Protein AF-A0A930YAK1-F1 (afdb_monomer)

Solvent-accessible surface area (backbone atoms only — not comparable to full-atom values): 7977 Å² total; per-residue (Å²): 110,59,68,50,100,87,67,54,60,54,75,74,76,83,88,80,89,81,85,81,90,84,58,51,72,11,20,50,78,73,80,87,54,67,37,78,90,18,50,74,42,23,38,65,48,80,47,46,80,76,38,32,78,93,56,74,56,37,84,52,81,73,53,50,71,84,21,46,61,33,40,35,38,54,30,28,34,61,53,61,72,42,73,51,74,46,73,50,74,50,100,90,43,93,69,56,49,76,48,76,44,72,37,44,66,66,28,58,74,67,43,33,46,78,45,77,45,56,45,67,72,67,48,77,72,69,71,84,128

Structure (mmCIF, N/CA/C/O backbone):
data_AF-A0A930YAK1-F1
#
_entry.id   AF-A0A930YAK1-F1
#
loop_
_atom_site.group_PDB
_atom_site.id
_atom_site.type_symbol
_atom_site.label_atom_id
_atom_site.label_alt_id
_atom_site.label_comp_id
_atom_site.label_asym_id
_atom_site.label_entity_id
_atom_site.label_seq_id
_atom_site.pdbx_PDB_ins_code
_atom_site.Cartn_x
_atom_site.Cartn_y
_atom_site.Cartn_z
_atom_site.occupancy
_atom_site.B_iso_or_equiv
_atom_site.auth_seq_id
_atom_site.auth_comp_id
_atom_site.auth_asym_id
_atom_site.auth_atom_id
_atom_site.pdbx_PDB_model_num
ATOM 1 N N . MET A 1 1 ? -35.211 10.515 24.035 1.00 68.88 1 MET A N 1
ATOM 2 C CA . MET A 1 1 ? -36.664 10.741 24.164 1.00 68.88 1 MET A CA 1
ATOM 3 C C . MET A 1 1 ? -36.870 12.146 24.692 1.00 68.88 1 MET A C 1
ATOM 5 O O . MET A 1 1 ? -36.278 12.486 25.709 1.00 68.88 1 MET A O 1
ATOM 9 N N . VAL A 1 2 ? -37.637 12.967 23.984 1.00 73.00 2 VAL A N 1
ATOM 10 C CA . VAL A 1 2 ? -38.095 14.268 24.490 1.00 73.00 2 VAL A CA 1
ATOM 11 C C . VAL A 1 2 ? -39.613 14.191 24.540 1.00 73.00 2 VAL A C 1
ATOM 13 O O . VAL A 1 2 ? -40.220 13.745 23.566 1.00 73.00 2 VAL A O 1
ATOM 16 N N . THR A 1 3 ? -40.200 14.566 25.674 1.00 83.12 3 THR A N 1
ATOM 17 C CA . THR A 1 3 ? -41.651 14.555 25.886 1.00 83.12 3 THR A CA 1
ATOM 18 C C . THR A 1 3 ? -42.156 15.989 25.904 1.00 83.12 3 THR A C 1
ATOM 20 O O . THR A 1 3 ? -41.607 16.825 26.625 1.00 83.12 3 THR A O 1
ATOM 23 N N . ASP A 1 4 ? -43.170 16.287 25.094 1.00 84.94 4 ASP A N 1
ATOM 24 C CA . ASP A 1 4 ? -43.811 17.600 25.086 1.00 84.94 4 ASP A CA 1
ATOM 25 C C . ASP A 1 4 ? -44.815 17.750 26.256 1.00 84.94 4 ASP A C 1
ATOM 27 O O . ASP A 1 4 ? -45.178 16.763 26.904 1.00 84.94 4 ASP A O 1
ATOM 31 N N . PRO A 1 5 ? -45.299 18.971 26.559 1.00 90.25 5 PRO A N 1
ATOM 32 C CA . PRO A 1 5 ? -46.300 19.183 27.611 1.00 90.25 5 PRO A CA 1
ATOM 33 C C . PRO A 1 5 ? -47.647 18.476 27.379 1.00 90.25 5 PRO A C 1
ATOM 35 O O . PRO A 1 5 ? -48.425 18.347 28.321 1.00 90.25 5 PRO A O 1
ATOM 38 N N . ALA A 1 6 ? -47.935 18.036 26.149 1.00 88.88 6 ALA A N 1
ATOM 39 C CA . ALA A 1 6 ? -49.119 17.249 25.812 1.00 88.88 6 ALA A CA 1
ATOM 40 C C . ALA A 1 6 ? -48.899 15.734 26.020 1.00 88.88 6 ALA A C 1
ATOM 42 O O . ALA A 1 6 ? -49.829 14.950 25.838 1.00 88.88 6 ALA A O 1
ATOM 43 N N . GLY A 1 7 ? -47.697 15.319 26.433 1.00 89.12 7 GLY A N 1
ATOM 44 C CA . GLY A 1 7 ? -47.336 13.929 26.696 1.00 89.12 7 GLY A CA 1
ATOM 45 C C . GLY A 1 7 ? -46.850 13.157 25.467 1.00 89.12 7 GLY A C 1
ATOM 46 O O . GLY A 1 7 ? -46.552 11.966 25.584 1.00 89.12 7 GLY A O 1
ATOM 47 N N . ASN A 1 8 ? -46.718 13.795 24.301 1.00 86.38 8 ASN A N 1
ATOM 48 C CA . ASN A 1 8 ? -46.189 13.123 23.117 1.00 86.38 8 ASN A CA 1
ATOM 49 C C . ASN A 1 8 ? -44.682 12.955 23.263 1.00 86.38 8 ASN A C 1
ATOM 51 O O . ASN A 1 8 ? -43.973 13.897 23.614 1.00 86.38 8 ASN A O 1
ATOM 55 N N . SER A 1 9 ? -44.183 11.758 22.969 1.00 88.38 9 SER A N 1
ATOM 56 C CA . SER A 1 9 ? -42.754 11.465 23.030 1.00 88.38 9 SER A CA 1
ATOM 57 C C . SER A 1 9 ? -42.247 10.975 21.688 1.00 88.38 9 SER A C 1
ATOM 59 O O . SER A 1 9 ? -42.883 10.140 21.045 1.00 88.38 9 SER A O 1
ATOM 61 N N . SER A 1 10 ? -41.085 11.474 21.278 1.00 84.25 10 SER A N 1
ATOM 62 C CA . SER A 1 10 ? -40.380 10.912 20.130 1.00 84.25 10 SER A CA 1
ATOM 63 C C . SER A 1 10 ? -39.854 9.509 20.446 1.00 84.25 10 SER A C 1
ATOM 65 O O . SER A 1 10 ? -39.484 9.214 21.588 1.00 84.25 10 SER A O 1
ATOM 67 N N . ALA A 1 11 ? -39.792 8.649 19.426 1.00 85.75 11 ALA A N 1
ATOM 68 C CA . ALA A 1 11 ? -39.092 7.376 19.531 1.00 85.75 11 ALA A CA 1
ATOM 69 C C . ALA A 1 11 ? -37.603 7.614 19.831 1.00 85.75 11 ALA A C 1
ATOM 71 O O . ALA A 1 11 ? -37.029 8.642 19.457 1.00 85.75 11 ALA A O 1
ATOM 72 N N . THR A 1 12 ? -36.969 6.661 20.512 1.00 85.94 12 THR A N 1
ATOM 73 C CA . THR A 1 12 ? -35.506 6.620 20.572 1.00 85.94 12 THR A CA 1
ATOM 74 C C . THR A 1 12 ? -34.980 6.442 19.151 1.00 85.94 12 THR A C 1
ATOM 76 O O . THR A 1 12 ? -35.505 5.627 18.399 1.00 85.94 12 THR A O 1
ATOM 79 N N . SER A 1 13 ? -33.984 7.240 18.776 1.00 86.12 13 SER A N 1
ATOM 80 C CA . SER A 1 13 ? -33.288 7.088 17.501 1.00 86.12 13 SER A CA 1
ATOM 81 C C . SER A 1 13 ? -32.524 5.767 17.463 1.00 86.12 13 SER A C 1
ATOM 83 O O . SER A 1 13 ? -32.006 5.334 18.494 1.00 86.12 13 SER A O 1
ATOM 85 N N . ASP A 1 14 ? -32.418 5.169 16.280 1.00 90.12 14 ASP A N 1
ATOM 86 C CA . ASP A 1 14 ? -31.618 3.963 16.083 1.00 90.12 14 ASP A CA 1
ATOM 87 C C . ASP A 1 14 ? -30.152 4.199 16.470 1.00 90.12 14 ASP A C 1
ATOM 89 O O . ASP A 1 14 ? -29.603 5.293 16.303 1.00 90.12 14 ASP A O 1
ATOM 93 N N . GLU A 1 15 ? -29.513 3.159 17.000 1.00 89.19 15 GLU A N 1
ATOM 94 C CA . GLU A 1 15 ? -28.101 3.206 17.354 1.00 89.19 15 GLU A CA 1
ATOM 95 C C . GLU A 1 15 ? -27.239 3.208 16.083 1.00 89.19 15 GLU A C 1
ATOM 97 O O . GLU A 1 15 ? -27.317 2.297 15.256 1.00 89.19 15 GLU A O 1
ATOM 102 N N . ALA A 1 16 ? -26.392 4.227 15.934 1.00 89.19 16 ALA A N 1
ATOM 103 C CA . ALA A 1 16 ? -25.404 4.297 14.867 1.00 89.19 16 ALA A CA 1
ATOM 104 C C . ALA A 1 16 ? -24.048 3.804 15.385 1.00 89.19 16 ALA A C 1
ATOM 106 O O . ALA A 1 16 ? -23.512 4.341 16.354 1.00 89.19 16 ALA A O 1
ATOM 107 N N . LYS A 1 17 ? -23.470 2.804 14.715 1.00 86.44 17 LYS A N 1
ATOM 108 C CA . LYS A 1 17 ? -22.096 2.363 14.982 1.00 86.44 17 LYS A CA 1
ATOM 109 C C . LYS A 1 17 ? -21.127 3.186 14.146 1.00 86.44 17 LYS A C 1
ATOM 111 O O . LYS A 1 17 ? -21.300 3.294 12.935 1.00 86.44 17 LYS A O 1
ATOM 116 N N . PHE A 1 18 ? -20.090 3.710 14.787 1.00 83.88 18 PHE A N 1
ATOM 117 C CA . PHE A 1 18 ? -18.930 4.282 14.117 1.00 83.88 18 PHE A CA 1
ATOM 118 C C . PHE A 1 18 ? -17.680 3.557 14.601 1.00 83.88 18 PHE A C 1
ATOM 120 O O . PHE A 1 18 ? -17.575 3.171 15.765 1.00 83.88 18 PHE A O 1
ATOM 127 N N . THR A 1 19 ? -16.743 3.354 13.689 1.00 80.56 19 THR A N 1
ATOM 128 C CA . THR A 1 19 ? -15.414 2.836 13.990 1.00 80.56 19 THR A CA 1
ATOM 129 C C . THR A 1 19 ? -14.429 3.974 13.811 1.00 80.56 19 THR A C 1
ATOM 131 O O . THR A 1 19 ? -14.482 4.679 12.803 1.00 80.56 19 THR A O 1
ATOM 134 N N . VAL A 1 20 ? -13.561 4.163 14.798 1.00 83.81 20 VAL A N 1
ATOM 135 C CA . VAL A 1 20 ? -12.432 5.086 14.698 1.00 83.81 20 VAL A CA 1
ATOM 136 C C . VAL A 1 20 ? -11.194 4.234 14.536 1.00 83.81 20 VAL A C 1
ATOM 138 O O . VAL A 1 20 ? -10.968 3.329 15.335 1.00 83.81 20 VAL A O 1
ATOM 141 N N . ASP A 1 21 ? -10.433 4.522 13.493 1.00 82.88 21 ASP A N 1
ATOM 142 C CA . ASP A 1 21 ? -9.093 3.988 13.353 1.00 82.88 21 ASP A CA 1
ATOM 143 C C . ASP A 1 21 ? -8.146 4.796 14.247 1.00 82.88 21 ASP A C 1
ATOM 145 O O . ASP A 1 21 ? -8.052 6.020 14.117 1.00 82.88 21 ASP A O 1
ATOM 149 N N . THR A 1 22 ? -7.535 4.123 15.220 1.00 85.44 22 THR A N 1
ATOM 150 C CA . THR A 1 22 ? -6.621 4.735 16.194 1.00 85.44 22 THR A CA 1
ATOM 151 C C . THR A 1 22 ? -5.184 4.269 16.026 1.00 85.44 22 THR A C 1
ATOM 153 O O . THR A 1 22 ? -4.319 4.779 16.735 1.00 85.44 22 THR A O 1
ATOM 156 N N . THR A 1 23 ? -4.924 3.321 15.127 1.00 83.88 23 THR A N 1
ATOM 157 C CA . THR A 1 23 ? -3.586 2.764 14.943 1.00 83.88 23 THR A CA 1
ATOM 158 C C . THR A 1 23 ? -2.845 3.587 13.898 1.00 83.88 23 THR A C 1
ATOM 160 O O . THR A 1 23 ? -3.381 3.918 12.844 1.00 83.88 23 THR A O 1
ATOM 163 N N . ALA A 1 24 ? -1.609 3.981 14.199 1.00 88.00 24 ALA A N 1
ATOM 164 C CA . ALA A 1 24 ? -0.800 4.718 13.241 1.00 88.00 24 ALA A CA 1
ATOM 165 C C . ALA A 1 24 ? -0.211 3.757 12.189 1.00 88.00 24 ALA A C 1
ATOM 167 O O . ALA A 1 24 ? 0.326 2.708 12.554 1.00 88.00 24 ALA A O 1
ATOM 168 N N . PRO A 1 25 ? -0.190 4.128 10.896 1.00 91.94 25 PRO A N 1
ATOM 169 C CA . PRO A 1 25 ? 0.538 3.368 9.889 1.00 91.94 25 PRO A CA 1
ATOM 170 C C . PRO A 1 25 ? 2.008 3.181 10.280 1.00 91.94 25 PRO A C 1
ATOM 172 O O . PRO A 1 25 ? 2.727 4.154 10.517 1.00 91.94 25 PRO A O 1
ATOM 175 N N . GLY A 1 26 ? 2.469 1.932 10.312 1.00 94.25 26 GLY A N 1
ATOM 176 C CA . GLY A 1 26 ? 3.821 1.580 10.748 1.00 94.25 26 GLY A CA 1
ATOM 177 C C . GLY A 1 26 ? 3.911 1.061 12.180 1.00 94.25 26 GLY A C 1
ATOM 178 O O . GLY A 1 26 ? 4.837 0.305 12.453 1.00 94.25 26 GLY A O 1
ATOM 179 N N . ASP A 1 27 ? 2.959 1.404 13.048 1.00 94.31 27 ASP A N 1
ATOM 180 C CA . ASP A 1 27 ? 2.904 0.966 14.445 1.00 94.31 27 ASP A CA 1
ATOM 181 C C . ASP A 1 27 ? 2.032 -0.292 14.536 1.00 94.31 27 ASP A C 1
ATOM 183 O O . ASP A 1 27 ? 0.803 -0.265 14.530 1.00 94.31 27 ASP A O 1
ATOM 187 N N . SER A 1 28 ? 2.687 -1.442 14.501 1.00 91.00 28 SER A N 1
ATOM 188 C CA . SER A 1 28 ? 2.040 -2.750 14.437 1.00 91.00 28 SER A CA 1
ATOM 189 C C . SER A 1 28 ? 1.777 -3.371 15.807 1.00 91.00 28 SER A C 1
ATOM 191 O O . SER A 1 28 ? 1.074 -4.383 15.880 1.00 91.00 28 SER A O 1
ATOM 193 N N . ASN A 1 29 ? 2.363 -2.806 16.864 1.00 91.62 29 ASN A N 1
ATOM 194 C CA . ASN A 1 29 ? 2.226 -3.274 18.239 1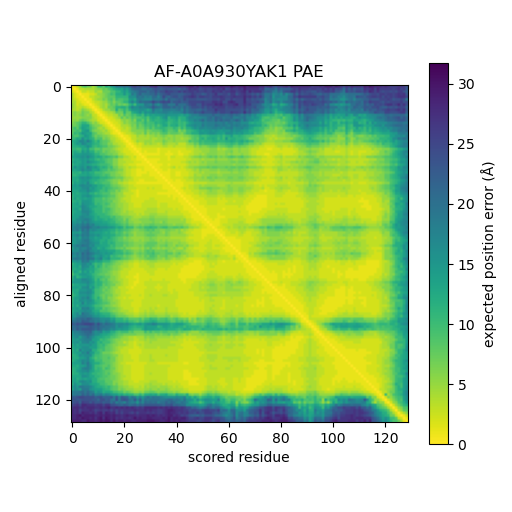.00 91.62 29 ASN A CA 1
ATOM 195 C C . ASN A 1 29 ? 1.407 -2.310 19.129 1.00 91.62 29 ASN A C 1
ATOM 197 O O . ASN A 1 29 ? 1.136 -2.666 20.277 1.00 91.62 29 ASN A O 1
ATOM 201 N N . ASP A 1 30 ? 0.973 -1.170 18.578 1.00 90.88 30 ASP A N 1
ATOM 202 C CA . ASP A 1 30 ? 0.142 -0.136 19.207 1.00 90.88 30 ASP A CA 1
ATOM 203 C C . ASP A 1 30 ? 0.804 0.489 20.452 1.00 90.88 30 ASP A C 1
ATOM 205 O O . ASP A 1 30 ? 0.142 0.826 21.438 1.00 90.88 30 ASP A O 1
ATOM 209 N N . ASP A 1 31 ? 2.138 0.616 20.441 1.00 91.94 31 ASP A N 1
ATOM 210 C CA . ASP A 1 31 ? 2.908 1.223 21.537 1.00 91.94 31 ASP A CA 1
ATOM 211 C C . ASP A 1 31 ? 3.143 2.739 21.370 1.00 91.94 31 ASP A C 1
ATOM 213 O O . ASP A 1 31 ? 3.719 3.401 22.249 1.00 91.94 31 ASP A O 1
ATOM 217 N N . GLY A 1 32 ? 2.640 3.303 20.268 1.00 90.62 32 GLY A N 1
ATOM 218 C CA . GLY A 1 32 ? 2.743 4.708 19.906 1.00 90.62 32 GLY A CA 1
ATOM 219 C C . GLY A 1 32 ? 4.059 5.068 19.219 1.00 90.62 32 GLY A C 1
ATOM 220 O O . GLY A 1 32 ? 4.378 6.262 19.112 1.00 90.62 32 GLY A O 1
ATOM 221 N N . LYS A 1 33 ? 4.860 4.085 18.794 1.00 91.81 33 LYS A N 1
ATOM 222 C CA . LYS A 1 33 ? 6.133 4.290 18.101 1.00 91.81 33 LYS A CA 1
ATOM 223 C C . LYS A 1 33 ? 6.205 3.432 16.847 1.00 91.81 33 LYS A C 1
ATOM 225 O O . LYS A 1 33 ? 5.641 2.360 16.757 1.00 91.81 33 LYS A O 1
ATOM 230 N N . VAL A 1 34 ? 6.957 3.944 15.877 1.00 94.12 34 VAL A N 1
ATOM 231 C CA . VAL A 1 34 ? 7.323 3.212 14.663 1.00 94.12 34 VAL A CA 1
ATOM 232 C C . VAL A 1 34 ? 8.804 2.871 14.773 1.00 94.12 34 VAL A C 1
ATOM 234 O O . VAL A 1 34 ? 9.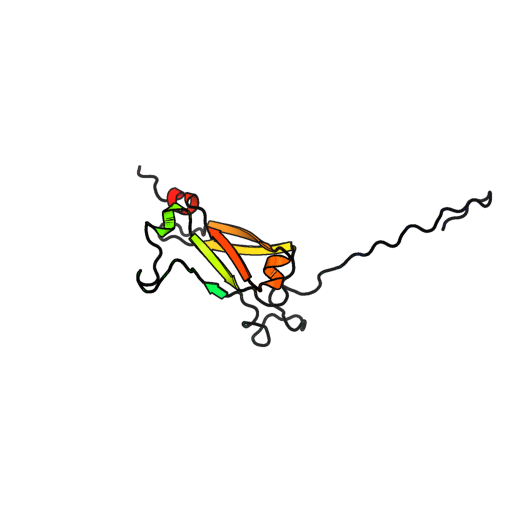663 3.730 14.528 1.00 94.12 34 VAL A O 1
ATOM 237 N N . ASP A 1 35 ? 9.117 1.650 15.200 1.00 94.44 35 ASP A N 1
ATOM 238 C CA . ASP A 1 35 ? 10.484 1.212 15.471 1.00 94.44 35 ASP A CA 1
ATOM 239 C C . ASP A 1 35 ? 10.764 -0.257 15.095 1.00 94.44 35 ASP A C 1
ATOM 241 O O . ASP A 1 35 ? 10.048 -0.886 14.324 1.00 94.44 35 ASP A O 1
ATOM 245 N N . GLY A 1 36 ? 11.906 -0.793 15.534 1.00 95.62 36 GLY A N 1
ATOM 246 C CA . GLY A 1 36 ? 12.338 -2.150 15.189 1.00 95.62 36 GLY A CA 1
ATOM 247 C C . GLY A 1 36 ? 11.478 -3.271 15.785 1.00 95.62 36 GLY A C 1
ATOM 248 O O . GLY A 1 36 ? 11.613 -4.411 15.343 1.00 95.62 36 GLY A O 1
ATOM 249 N N . GLY A 1 37 ? 10.631 -2.968 16.772 1.00 93.75 37 GLY A N 1
ATOM 250 C CA . GLY A 1 37 ? 9.634 -3.885 17.320 1.00 93.75 37 GLY A CA 1
ATOM 251 C C . GLY A 1 37 ? 8.474 -4.152 16.363 1.00 93.75 37 GLY A C 1
ATOM 252 O O . GLY A 1 37 ? 7.757 -5.138 16.541 1.00 93.75 37 GLY A O 1
ATOM 253 N N . ASP A 1 38 ? 8.330 -3.327 15.327 1.00 95.06 38 ASP A N 1
ATOM 254 C CA . ASP A 1 38 ? 7.242 -3.432 14.374 1.00 95.06 38 ASP A CA 1
ATOM 255 C C . ASP A 1 38 ? 7.488 -4.424 13.243 1.00 95.06 38 ASP A C 1
ATOM 257 O O . ASP A 1 38 ? 8.620 -4.724 12.843 1.00 95.06 38 ASP A O 1
ATOM 261 N N . LYS A 1 39 ? 6.392 -4.880 12.628 1.00 89.50 39 LYS A N 1
ATOM 262 C CA . LYS A 1 39 ? 6.433 -5.617 11.363 1.00 89.50 39 LYS A CA 1
ATOM 263 C C . LYS A 1 39 ? 7.244 -4.816 10.339 1.00 89.50 39 LYS A C 1
ATOM 265 O O . LYS A 1 39 ? 6.883 -3.698 9.981 1.00 89.50 39 LYS A O 1
ATOM 270 N N . ASN A 1 40 ? 8.334 -5.415 9.853 1.00 89.38 40 ASN A N 1
ATOM 271 C CA . ASN A 1 40 ? 9.301 -4.787 8.942 1.00 89.38 40 ASN A CA 1
ATOM 272 C C . ASN A 1 40 ? 9.919 -3.479 9.486 1.00 89.38 40 ASN A C 1
ATOM 274 O O . ASN A 1 40 ? 10.279 -2.591 8.713 1.00 89.38 40 ASN A O 1
ATOM 278 N N . GLY A 1 41 ? 10.030 -3.335 10.810 1.00 93.81 41 GLY A N 1
ATOM 279 C CA . GLY A 1 41 ? 10.503 -2.107 11.454 1.00 93.81 41 GLY A CA 1
ATOM 280 C C . GLY A 1 41 ? 9.596 -0.897 11.194 1.00 93.81 41 GLY A C 1
ATOM 281 O O . GLY A 1 41 ? 10.091 0.229 11.080 1.00 93.81 41 GLY A O 1
ATOM 282 N N . GLY A 1 42 ? 8.310 -1.162 10.938 1.00 94.25 42 GLY A N 1
ATOM 283 C CA . GLY A 1 42 ? 7.292 -0.165 10.633 1.00 94.25 42 GLY A CA 1
ATOM 284 C C . GLY A 1 42 ? 7.423 0.453 9.243 1.00 94.25 42 GLY A C 1
ATOM 285 O O . GLY A 1 42 ? 6.871 1.518 8.968 1.00 94.25 42 GLY A O 1
ATOM 286 N N . LYS A 1 43 ? 8.186 -0.189 8.348 1.00 94.50 43 LYS A N 1
ATOM 287 C CA . LYS A 1 43 ? 8.458 0.311 6.996 1.00 94.50 43 LYS A CA 1
ATOM 288 C C . LYS A 1 43 ? 7.788 -0.553 5.929 1.00 94.50 43 LYS A C 1
ATOM 290 O O . LYS A 1 43 ? 7.799 -1.781 6.044 1.00 94.50 43 LYS A O 1
ATOM 295 N N . PRO A 1 44 ? 7.267 0.062 4.852 1.00 95.38 44 PRO A N 1
ATOM 296 C CA . PRO A 1 44 ? 6.903 -0.689 3.663 1.00 95.38 44 PRO A CA 1
ATOM 297 C C . PRO A 1 44 ? 8.155 -1.279 3.006 1.00 95.38 44 PRO A C 1
ATOM 299 O O . PRO A 1 44 ? 9.249 -0.711 3.093 1.00 95.38 44 PRO A O 1
ATOM 302 N N . THR A 1 45 ? 7.984 -2.385 2.289 1.00 96.19 45 THR A N 1
ATOM 303 C CA . THR A 1 45 ? 8.995 -2.881 1.345 1.00 96.19 45 THR A CA 1
ATOM 304 C C . THR A 1 45 ? 8.445 -2.826 -0.071 1.00 96.19 45 THR A C 1
ATOM 306 O O . THR A 1 45 ? 7.233 -2.848 -0.282 1.00 96.19 45 THR A O 1
ATOM 309 N N .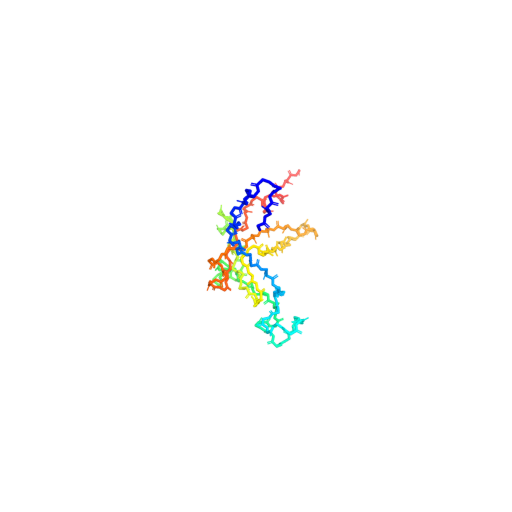 VAL A 1 46 ? 9.342 -2.704 -1.046 1.00 96.00 46 VAL A N 1
ATOM 310 C CA . VAL A 1 46 ? 8.986 -2.501 -2.451 1.00 96.00 46 VAL A CA 1
ATOM 311 C C . VAL A 1 46 ? 9.631 -3.589 -3.294 1.00 96.00 46 VAL A C 1
ATOM 313 O O . VAL A 1 46 ? 10.827 -3.852 -3.155 1.00 96.00 46 VAL A O 1
ATOM 316 N N . ALA A 1 47 ? 8.844 -4.183 -4.183 1.00 95.88 47 ALA A N 1
ATOM 317 C CA . ALA A 1 47 ? 9.298 -5.071 -5.237 1.00 95.88 47 ALA A CA 1
ATOM 318 C C . ALA A 1 47 ? 8.764 -4.581 -6.587 1.00 95.88 47 ALA A C 1
ATOM 320 O O . ALA A 1 47 ? 7.690 -3.990 -6.672 1.00 95.88 47 ALA A O 1
ATOM 321 N N . ILE A 1 48 ? 9.531 -4.829 -7.644 1.00 95.06 48 ILE A N 1
ATOM 322 C CA . ILE A 1 48 ? 9.151 -4.507 -9.019 1.00 95.06 48 ILE A CA 1
ATOM 323 C C . ILE A 1 48 ? 9.248 -5.821 -9.798 1.00 95.06 48 ILE A C 1
ATOM 325 O O . ILE A 1 48 ? 10.357 -6.191 -10.189 1.00 95.06 48 ILE A O 1
ATOM 329 N N . PRO A 1 49 ? 8.151 -6.591 -9.918 1.00 94.69 49 PRO A N 1
ATOM 330 C CA . PRO A 1 49 ? 8.174 -7.939 -10.492 1.00 94.69 49 PRO A CA 1
ATOM 331 C C . PRO A 1 49 ? 8.756 -8.015 -11.910 1.00 94.69 49 PRO A C 1
ATOM 333 O O . PRO A 1 49 ? 9.373 -9.017 -12.266 1.00 94.69 49 PRO A O 1
ATOM 336 N N . GLU A 1 50 ? 8.598 -6.953 -12.695 1.00 93.25 50 GLU A N 1
ATOM 337 C CA . GLU A 1 50 ? 9.112 -6.820 -14.058 1.00 93.25 50 GLU A CA 1
ATOM 338 C C . GLU A 1 50 ? 10.634 -6.627 -14.102 1.00 93.25 50 GLU A C 1
ATOM 340 O O . GLU A 1 50 ? 11.266 -6.951 -15.102 1.00 93.25 50 GLU A O 1
ATOM 345 N N . ALA A 1 51 ? 11.262 -6.164 -13.015 1.00 93.81 51 ALA A N 1
ATOM 346 C CA . ALA A 1 51 ? 12.714 -6.035 -12.926 1.00 93.81 51 ALA A CA 1
ATOM 347 C C . ALA A 1 51 ? 13.355 -7.397 -12.617 1.00 93.81 51 ALA A C 1
ATOM 349 O O . ALA A 1 51 ? 13.770 -7.674 -11.489 1.00 93.81 51 ALA A O 1
ATOM 350 N N . THR A 1 52 ? 13.433 -8.266 -13.623 1.00 93.62 52 THR A N 1
ATOM 351 C CA . THR A 1 52 ? 13.931 -9.633 -13.442 1.00 93.62 52 THR A CA 1
ATOM 352 C C . THR A 1 52 ? 15.458 -9.728 -13.519 1.00 93.62 52 THR A C 1
ATOM 354 O O . THR A 1 52 ? 16.137 -8.901 -14.132 1.00 93.62 52 THR A O 1
ATOM 357 N N . ASN A 1 53 ? 16.021 -10.820 -12.986 1.00 94.12 53 ASN A N 1
ATOM 358 C CA . ASN A 1 53 ? 17.449 -11.126 -13.139 1.00 94.12 53 ASN A CA 1
ATOM 359 C C . ASN A 1 53 ? 17.872 -11.285 -14.612 1.00 94.12 53 ASN A C 1
ATOM 361 O O . ASN A 1 53 ? 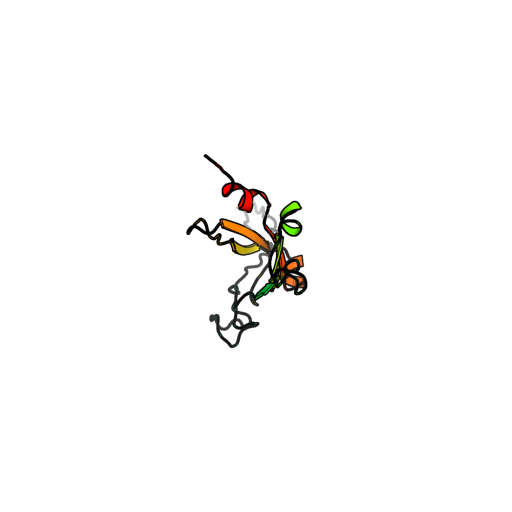19.032 -11.028 -14.932 1.00 94.12 53 ASN A O 1
ATOM 365 N N . ALA A 1 54 ? 16.964 -11.713 -15.501 1.00 91.44 54 ALA A N 1
ATOM 366 C CA . ALA A 1 54 ? 17.256 -11.855 -16.930 1.00 91.44 54 ALA A CA 1
ATOM 367 C C . ALA A 1 54 ? 17.539 -10.494 -17.589 1.00 91.44 54 ALA A C 1
ATOM 369 O O . ALA A 1 54 ? 18.353 -10.414 -18.508 1.00 91.44 54 ALA A O 1
ATOM 370 N N . ASP A 1 55 ? 16.946 -9.434 -17.040 1.00 88.81 55 ASP A N 1
ATOM 371 C CA . ASP A 1 55 ? 17.071 -8.050 -17.498 1.00 88.81 55 ASP A CA 1
ATOM 372 C C . ASP A 1 55 ? 18.073 -7.250 -16.647 1.00 88.81 55 ASP A C 1
ATOM 374 O O . ASP A 1 55 ? 18.099 -6.019 -16.674 1.00 88.81 55 ASP A O 1
ATOM 378 N N . GLY A 1 56 ? 18.898 -7.935 -15.845 1.00 92.50 56 GLY A N 1
ATOM 379 C CA . GLY A 1 56 ? 19.869 -7.300 -14.952 1.00 92.50 56 GLY A CA 1
ATOM 380 C C . GLY A 1 56 ? 19.230 -6.510 -13.807 1.00 92.50 56 GLY A C 1
ATOM 381 O O . GLY A 1 56 ? 19.849 -5.575 -13.302 1.00 92.50 56 GLY A O 1
ATOM 382 N N . ASN A 1 57 ? 18.007 -6.875 -13.407 1.00 91.88 57 ASN A N 1
ATOM 383 C CA . ASN A 1 57 ? 17.174 -6.153 -12.441 1.00 91.88 57 ASN A CA 1
ATOM 384 C C . ASN A 1 57 ? 16.897 -4.705 -12.878 1.00 91.88 57 ASN A C 1
ATOM 386 O O . ASN A 1 57 ? 16.925 -3.779 -12.065 1.00 91.88 57 ASN A O 1
ATOM 390 N N . THR A 1 58 ? 16.655 -4.505 -14.179 1.00 90.50 58 THR A N 1
ATOM 391 C CA . THR A 1 58 ? 16.321 -3.201 -14.767 1.00 90.50 58 THR A CA 1
ATOM 392 C C . THR A 1 58 ? 14.970 -3.227 -15.470 1.00 90.50 58 THR A C 1
ATOM 394 O O . THR A 1 58 ? 14.513 -4.277 -15.903 1.00 90.50 58 THR A O 1
ATOM 397 N N . ILE A 1 59 ? 14.355 -2.048 -15.586 1.00 89.25 59 ILE A N 1
ATOM 398 C CA . ILE A 1 59 ? 13.145 -1.832 -16.383 1.00 89.25 59 ILE A CA 1
ATOM 399 C C . ILE A 1 59 ? 13.546 -1.444 -17.799 1.00 89.25 59 ILE A C 1
ATOM 401 O O . ILE A 1 59 ? 14.309 -0.495 -18.006 1.00 89.25 59 ILE A O 1
ATOM 405 N N . ASN A 1 60 ? 13.015 -2.171 -18.773 1.00 86.31 60 ASN A N 1
ATOM 406 C CA . ASN A 1 60 ? 13.354 -2.046 -20.179 1.00 86.31 60 ASN A CA 1
ATOM 407 C C . ASN A 1 60 ? 12.180 -1.486 -21.013 1.00 86.31 60 ASN A C 1
ATOM 409 O O . ASN A 1 60 ? 11.090 -1.188 -20.529 1.00 86.31 60 ASN A O 1
ATOM 413 N N . ALA A 1 61 ? 12.410 -1.292 -22.314 1.00 86.56 61 ALA A N 1
ATOM 414 C CA . ALA A 1 61 ? 11.411 -0.716 -23.220 1.00 86.56 61 ALA A CA 1
ATOM 415 C C . ALA A 1 61 ? 10.196 -1.630 -23.490 1.00 86.56 61 ALA A C 1
ATOM 417 O O . ALA A 1 61 ? 9.186 -1.161 -24.022 1.00 86.56 61 ALA A O 1
ATOM 418 N N . GLY A 1 62 ? 10.323 -2.926 -23.208 1.00 87.12 62 GLY A N 1
ATOM 419 C CA . GLY A 1 62 ? 9.249 -3.913 -23.198 1.00 87.12 62 GLY A CA 1
ATOM 420 C C . GLY A 1 62 ? 8.269 -3.644 -22.069 1.00 87.12 62 GLY A C 1
ATOM 421 O O . GLY A 1 62 ? 7.090 -3.447 -22.350 1.00 87.12 62 GLY A O 1
ATOM 422 N N . ASP A 1 63 ? 8.791 -3.534 -20.851 1.00 87.88 63 ASP A N 1
ATOM 423 C CA . ASP A 1 63 ? 8.007 -3.302 -19.633 1.00 87.88 63 ASP A CA 1
ATOM 424 C C . ASP A 1 63 ? 7.267 -1.958 -19.708 1.00 87.88 63 ASP A C 1
ATOM 426 O O . ASP A 1 63 ? 6.093 -1.849 -19.410 1.00 87.88 63 ASP A O 1
ATOM 430 N N . LEU A 1 64 ? 7.894 -0.914 -20.258 1.00 87.25 64 LEU A N 1
ATOM 431 C CA . LEU A 1 64 ? 7.276 0.418 -20.362 1.00 87.25 64 LEU A CA 1
ATOM 432 C C . LEU A 1 64 ? 6.078 0.523 -21.336 1.00 87.25 64 LEU A C 1
ATOM 434 O O . LEU A 1 64 ? 5.557 1.627 -21.554 1.00 87.25 64 LEU A O 1
ATOM 438 N N . LYS A 1 65 ? 5.665 -0.565 -21.999 1.00 86.38 65 LYS A N 1
ATOM 439 C CA . LYS A 1 65 ? 4.589 -0.530 -23.006 1.00 86.38 65 LYS A CA 1
ATOM 440 C C . LYS A 1 65 ? 3.217 -0.310 -22.377 1.00 86.38 65 LYS A C 1
ATOM 442 O O . LYS A 1 65 ? 2.444 0.475 -22.931 1.00 86.38 65 LYS A O 1
ATOM 447 N N . ASP A 1 66 ? 2.950 -0.964 -21.260 1.00 87.00 66 ASP A N 1
ATOM 448 C CA . ASP A 1 66 ? 1.709 -0.925 -20.485 1.00 87.00 66 ASP A CA 1
ATOM 449 C C . ASP A 1 66 ? 1.866 -0.213 -19.132 1.00 87.00 66 ASP A C 1
ATOM 451 O O . ASP A 1 66 ? 0.872 0.252 -18.579 1.00 87.00 66 ASP A O 1
ATOM 455 N N . GLY A 1 67 ? 3.096 0.018 -18.673 1.00 88.06 67 GLY A N 1
ATOM 456 C CA . GLY A 1 67 ? 3.392 0.692 -17.408 1.00 88.06 67 GLY A CA 1
ATOM 457 C C . GLY A 1 67 ? 4.336 -0.163 -16.577 1.00 88.06 67 GLY A C 1
ATOM 458 O O . GLY A 1 67 ? 4.861 -1.145 -17.070 1.00 88.06 67 GLY A O 1
ATOM 459 N N . VAL A 1 68 ? 4.593 0.213 -15.330 1.00 91.88 68 VAL A N 1
ATOM 460 C CA . VAL A 1 68 ? 5.396 -0.631 -14.429 1.00 91.88 68 VAL A CA 1
ATOM 461 C C . VAL A 1 68 ? 4.577 -0.939 -13.195 1.00 91.88 68 VAL A C 1
ATOM 463 O O . VAL A 1 68 ? 4.131 0.000 -12.530 1.00 91.88 68 VAL A O 1
ATOM 466 N N . GLN A 1 69 ? 4.402 -2.220 -12.875 1.00 94.25 69 GLN A N 1
ATOM 467 C CA . GLN A 1 69 ? 3.771 -2.631 -11.630 1.00 94.25 69 GLN A CA 1
ATOM 468 C C . GLN A 1 69 ? 4.785 -2.559 -10.496 1.00 94.25 69 GLN A C 1
ATOM 470 O O . GLN A 1 69 ? 5.931 -2.997 -10.588 1.00 94.25 69 GLN A O 1
ATOM 475 N N . VAL A 1 70 ? 4.352 -1.984 -9.384 1.00 95.75 70 VAL A N 1
ATOM 476 C CA . VAL A 1 70 ? 5.133 -1.946 -8.155 1.00 95.75 70 VAL A CA 1
ATOM 477 C C . VAL A 1 70 ? 4.326 -2.617 -7.066 1.00 95.75 70 VAL A C 1
ATOM 479 O O . VAL A 1 70 ? 3.239 -2.162 -6.714 1.00 95.75 70 VAL A O 1
ATOM 482 N N . GLU A 1 71 ? 4.868 -3.695 -6.512 1.00 97.44 71 GLU A N 1
ATOM 483 C CA . GLU A 1 71 ? 4.290 -4.351 -5.350 1.00 97.44 71 GLU A CA 1
ATOM 484 C C . GLU A 1 71 ? 4.844 -3.695 -4.085 1.00 97.44 71 GLU A C 1
ATOM 486 O O . GLU A 1 71 ? 6.050 -3.709 -3.824 1.00 97.44 71 GLU A O 1
ATOM 491 N N . VAL A 1 72 ? 3.953 -3.117 -3.285 1.00 97.69 72 VAL A N 1
ATOM 492 C CA . VAL A 1 72 ? 4.285 -2.548 -1.981 1.00 97.69 72 VAL A CA 1
ATOM 493 C C . VAL A 1 72 ? 3.770 -3.496 -0.912 1.00 97.69 72 VAL A C 1
ATOM 495 O O . VAL A 1 72 ? 2.562 -3.658 -0.751 1.00 97.69 72 VAL A O 1
ATOM 498 N N . THR A 1 73 ? 4.677 -4.114 -0.157 1.00 97.06 73 THR A N 1
ATOM 499 C CA . THR A 1 73 ? 4.296 -4.831 1.065 1.00 97.06 73 THR A CA 1
ATOM 500 C C . THR A 1 73 ? 4.016 -3.804 2.147 1.00 97.06 73 THR A C 1
ATOM 502 O O . THR A 1 73 ? 4.866 -2.960 2.452 1.00 97.06 73 THR A O 1
ATOM 505 N N . LEU A 1 74 ? 2.826 -3.882 2.727 1.00 96.19 74 LEU A N 1
ATOM 506 C CA . LEU A 1 74 ? 2.360 -2.911 3.702 1.00 96.19 74 LEU A CA 1
ATOM 507 C C . LEU A 1 74 ? 3.039 -3.140 5.066 1.00 96.19 74 LEU A C 1
ATOM 509 O O . LEU A 1 74 ? 3.267 -4.295 5.456 1.00 96.19 74 LEU A O 1
ATOM 513 N N . PRO A 1 75 ? 3.376 -2.067 5.809 1.00 94.88 75 PRO A N 1
ATOM 514 C CA . PRO A 1 75 ? 3.737 -2.205 7.214 1.00 94.88 75 PRO A CA 1
ATOM 515 C C . PRO A 1 75 ? 2.508 -2.625 8.038 1.00 94.88 75 PRO A C 1
ATOM 517 O O . PRO A 1 75 ? 1.397 -2.704 7.518 1.00 94.88 75 PRO A O 1
ATOM 520 N N . GLY A 1 76 ? 2.688 -2.927 9.325 1.00 92.44 76 GLY A N 1
ATOM 521 C CA . GLY A 1 76 ? 1.531 -3.088 10.211 1.00 92.44 76 GLY A CA 1
ATOM 522 C C . GLY A 1 76 ? 0.862 -1.745 10.525 1.00 92.44 76 GLY A C 1
ATOM 523 O O . GLY A 1 76 ? 1.371 -0.691 10.146 1.00 92.44 76 GLY A O 1
ATOM 524 N N . GLY A 1 77 ? -0.294 -1.797 11.185 1.00 91.81 77 GLY A N 1
ATOM 525 C CA . GLY A 1 77 ? -1.033 -0.598 11.591 1.00 91.81 77 GLY A CA 1
ATOM 526 C C . GLY A 1 77 ? -1.709 0.174 10.455 1.00 91.81 77 GLY A C 1
ATOM 527 O O . GLY A 1 77 ? -2.239 1.245 10.702 1.00 91.81 77 GLY A O 1
ATOM 528 N N . VAL A 1 78 ? -1.695 -0.346 9.222 1.00 93.81 78 VAL A N 1
ATOM 529 C CA . VAL A 1 78 ? -2.452 0.237 8.104 1.00 93.81 78 VAL A CA 1
ATOM 530 C C . VAL A 1 78 ? -3.892 -0.266 8.076 1.00 93.81 78 VAL A C 1
ATOM 532 O O . VAL A 1 78 ? -4.159 -1.440 8.361 1.00 93.81 78 VAL A O 1
ATOM 535 N N . ALA A 1 79 ? -4.803 0.591 7.634 1.00 92.88 79 ALA A N 1
ATOM 536 C CA . ALA A 1 79 ? -6.209 0.281 7.441 1.00 92.88 79 ALA A CA 1
ATOM 537 C C . ALA A 1 79 ? -6.716 0.715 6.058 1.00 92.88 79 ALA A C 1
ATOM 539 O O . ALA A 1 79 ? -6.071 1.444 5.302 1.00 92.88 79 ALA A O 1
ATOM 540 N N . ALA A 1 80 ? -7.911 0.242 5.700 1.00 94.25 80 ALA A N 1
ATOM 541 C CA . ALA A 1 80 ? -8.577 0.704 4.490 1.00 94.25 80 ALA A CA 1
ATOM 542 C C . ALA A 1 80 ? -8.885 2.206 4.609 1.00 94.25 80 ALA A C 1
ATOM 544 O O . ALA A 1 80 ? -9.406 2.657 5.627 1.00 94.25 80 ALA A O 1
ATOM 545 N N . GLY A 1 81 ? -8.596 2.962 3.554 1.00 93.31 81 GLY A N 1
ATOM 546 C CA . GLY A 1 81 ? -8.655 4.424 3.556 1.00 93.31 81 GLY A CA 1
ATOM 547 C C . GLY A 1 81 ? -7.295 5.103 3.731 1.00 93.31 81 GLY A C 1
ATOM 548 O O . GLY A 1 81 ? -7.162 6.257 3.318 1.00 93.31 81 GLY A O 1
ATOM 549 N N . ASP A 1 82 ? -6.275 4.399 4.235 1.00 93.81 82 ASP A N 1
ATOM 550 C CA . ASP A 1 82 ? -4.899 4.903 4.227 1.00 93.81 82 ASP A CA 1
ATOM 551 C C . ASP A 1 82 ? -4.372 5.080 2.801 1.00 93.81 82 ASP A C 1
ATOM 553 O O . ASP A 1 82 ? -4.861 4.473 1.846 1.00 93.81 82 ASP A O 1
ATOM 557 N N . VAL A 1 83 ? -3.345 5.918 2.641 1.00 94.94 83 VAL A N 1
ATOM 558 C CA . VAL A 1 83 ? -2.773 6.250 1.330 1.00 94.94 83 VAL A CA 1
ATOM 559 C C . VAL A 1 83 ? -1.320 5.806 1.238 1.00 94.94 83 VAL A C 1
ATOM 561 O O . VAL A 1 83 ? -0.452 6.294 1.962 1.00 94.94 83 VAL A O 1
ATOM 564 N N . VAL A 1 84 ? -1.030 4.957 0.256 1.00 96.00 84 VAL A N 1
ATOM 565 C CA . VAL A 1 84 ? 0.333 4.679 -0.199 1.00 96.00 84 VAL A CA 1
ATOM 566 C C . VAL A 1 84 ? 0.739 5.740 -1.214 1.00 96.00 84 VAL A C 1
ATOM 568 O O . VAL A 1 84 ? 0.030 5.993 -2.185 1.00 96.00 84 VAL A O 1
ATOM 571 N N . THR A 1 85 ? 1.901 6.357 -1.001 1.00 94.94 85 THR A N 1
ATOM 572 C CA . THR A 1 85 ? 2.510 7.300 -1.949 1.00 94.94 85 THR A CA 1
ATOM 573 C C . THR A 1 85 ? 3.837 6.742 -2.446 1.00 94.94 85 THR A C 1
ATOM 575 O O . THR A 1 85 ? 4.771 6.568 -1.666 1.00 94.94 85 THR A O 1
ATOM 578 N N . LEU A 1 86 ? 3.935 6.500 -3.751 1.00 93.69 86 LEU A N 1
ATOM 579 C CA . LEU A 1 86 ? 5.171 6.144 -4.438 1.00 93.69 86 LEU A CA 1
ATOM 580 C C . LEU A 1 86 ? 5.805 7.385 -5.063 1.00 93.69 86 LEU A C 1
ATOM 582 O O . LEU A 1 86 ? 5.149 8.137 -5.784 1.00 93.69 86 LEU A O 1
ATOM 586 N N . GLU A 1 87 ? 7.098 7.576 -4.809 1.00 91.81 87 GLU A N 1
ATOM 587 C CA . GLU A 1 87 ? 7.906 8.639 -5.406 1.00 91.81 87 GLU A CA 1
ATOM 588 C C . GLU A 1 87 ? 8.880 8.055 -6.433 1.00 91.81 87 GLU A C 1
ATOM 590 O O . GLU A 1 87 ? 9.852 7.381 -6.093 1.00 91.81 87 GLU A O 1
ATOM 595 N N . VAL A 1 88 ? 8.634 8.344 -7.709 1.00 88.06 88 VAL A N 1
ATOM 596 C CA . VAL A 1 88 ? 9.444 7.871 -8.833 1.00 88.06 88 VAL A CA 1
ATOM 597 C C . VAL A 1 88 ? 10.450 8.953 -9.210 1.00 88.06 88 VAL A C 1
ATOM 599 O O . VAL A 1 88 ? 10.083 10.013 -9.723 1.00 88.06 88 VAL A O 1
ATOM 602 N N . LYS A 1 89 ? 11.735 8.692 -8.959 1.00 84.38 89 LYS A N 1
ATOM 603 C CA . LYS A 1 89 ? 12.837 9.572 -9.371 1.00 84.38 89 LYS A CA 1
ATOM 604 C C . LYS A 1 89 ? 13.320 9.194 -10.761 1.00 84.38 89 LYS A C 1
ATOM 606 O O . LYS A 1 89 ? 13.408 8.018 -11.098 1.00 84.38 89 LYS A O 1
ATOM 611 N N . THR A 1 90 ? 13.672 10.200 -11.551 1.00 74.00 90 THR A N 1
ATOM 612 C CA . THR A 1 90 ? 14.192 10.001 -12.907 1.00 74.00 90 THR A CA 1
ATOM 613 C C . THR A 1 90 ? 15.538 10.709 -13.045 1.00 74.00 90 THR A C 1
ATOM 615 O O . THR A 1 90 ? 15.747 11.721 -12.381 1.00 74.00 90 THR A O 1
ATOM 618 N N . PRO A 1 91 ? 16.459 10.239 -13.901 1.00 73.06 91 PRO A N 1
ATOM 619 C CA . PRO A 1 91 ? 17.774 10.873 -14.046 1.00 73.06 91 PRO A CA 1
ATOM 620 C C . PRO A 1 91 ? 17.726 12.332 -14.530 1.00 73.06 91 PRO A C 1
ATOM 622 O O . PRO A 1 91 ? 18.670 13.083 -14.312 1.00 73.06 91 PRO A O 1
ATOM 625 N N . ASN A 1 92 ? 16.633 12.731 -15.189 1.00 71.25 92 ASN A N 1
ATOM 626 C CA . ASN A 1 92 ? 16.506 14.019 -15.877 1.00 71.25 92 ASN A CA 1
ATOM 627 C C . ASN A 1 92 ? 15.720 15.071 -15.072 1.00 71.25 92 ASN A C 1
ATOM 629 O O . ASN A 1 92 ? 15.504 16.176 -15.565 1.00 71.25 92 ASN A O 1
ATOM 633 N N . SER A 1 93 ? 15.267 14.741 -13.858 1.00 75.12 93 SER A N 1
ATOM 634 C CA . SER A 1 93 ? 14.521 15.647 -12.980 1.00 75.12 93 SER A CA 1
ATOM 635 C C . SER A 1 93 ? 14.837 15.351 -11.520 1.00 75.12 93 SER A C 1
ATOM 637 O O . SER A 1 93 ? 14.779 14.200 -11.092 1.00 75.12 93 SER A O 1
ATOM 639 N N . ASN A 1 94 ? 15.102 16.398 -10.739 1.00 78.62 94 ASN A N 1
ATOM 640 C CA . ASN A 1 94 ? 15.245 16.270 -9.287 1.00 78.62 94 ASN A CA 1
ATOM 641 C C . ASN A 1 94 ? 13.893 16.162 -8.568 1.00 78.62 94 ASN A C 1
ATOM 643 O O . ASN A 1 94 ? 13.851 15.680 -7.437 1.00 78.62 94 ASN A O 1
ATOM 647 N N . ASP A 1 95 ? 12.802 16.565 -9.223 1.00 83.81 95 ASP A N 1
ATOM 648 C CA . ASP A 1 95 ? 11.461 16.458 -8.662 1.00 83.81 95 ASP A CA 1
ATOM 649 C C . ASP A 1 95 ? 10.911 15.046 -8.909 1.00 83.81 95 ASP A C 1
ATOM 651 O O . ASP A 1 95 ? 10.781 14.644 -10.076 1.00 83.81 95 ASP A O 1
ATOM 655 N N . PRO A 1 96 ? 10.600 14.275 -7.848 1.00 86.50 96 PRO A N 1
ATOM 656 C CA . PRO A 1 96 ? 10.006 12.958 -7.994 1.00 86.50 96 PRO A CA 1
ATOM 657 C C . PRO A 1 96 ? 8.562 13.067 -8.480 1.00 86.50 96 PRO A C 1
ATOM 659 O O . PRO A 1 96 ? 7.803 13.954 -8.081 1.00 86.50 96 PRO A O 1
ATOM 662 N N . ILE A 1 97 ? 8.158 12.113 -9.309 1.00 86.12 97 ILE A N 1
ATOM 663 C CA . ILE A 1 97 ? 6.770 11.980 -9.740 1.00 86.12 97 ILE A CA 1
ATOM 664 C C . ILE A 1 97 ? 6.031 11.145 -8.697 1.00 86.12 97 ILE A C 1
ATOM 666 O O . ILE A 1 97 ? 6.502 10.076 -8.318 1.00 86.12 97 ILE A O 1
ATOM 670 N N . LYS A 1 98 ? 4.887 11.643 -8.220 1.00 90.50 98 LYS A N 1
ATOM 671 C CA . LYS A 1 98 ? 4.095 10.988 -7.175 1.00 90.50 98 LYS A CA 1
ATOM 672 C C . LYS A 1 98 ? 2.954 10.183 -7.781 1.00 90.50 98 LYS A C 1
ATOM 674 O O . LYS A 1 98 ? 2.184 10.723 -8.573 1.00 90.50 98 LYS A O 1
ATOM 679 N N . VAL A 1 99 ? 2.840 8.926 -7.372 1.00 91.94 99 VAL A N 1
ATOM 680 C CA . VAL A 1 99 ? 1.693 8.054 -7.650 1.00 91.94 99 VAL A CA 1
ATOM 681 C C . VAL A 1 99 ? 1.086 7.664 -6.311 1.00 91.94 99 VAL A C 1
ATOM 683 O O . VAL A 1 99 ? 1.806 7.244 -5.408 1.00 91.94 99 VAL A O 1
ATOM 686 N N . THR A 1 100 ? -0.219 7.853 -6.154 1.00 94.38 100 THR A N 1
ATOM 687 C CA . THR A 1 100 ? -0.924 7.605 -4.892 1.00 94.38 100 THR A CA 1
ATOM 688 C C . THR A 1 100 ? -1.988 6.542 -5.080 1.00 94.38 100 THR A C 1
ATOM 690 O O . THR A 1 100 ? -2.735 6.611 -6.054 1.00 94.38 100 THR A O 1
ATOM 693 N N . GLN A 1 101 ? -2.098 5.633 -4.119 1.00 96.31 101 GLN A N 1
ATOM 694 C CA . GLN A 1 101 ? -3.132 4.608 -4.068 1.00 96.31 101 GLN A CA 1
ATOM 695 C C . GLN A 1 101 ? -3.771 4.614 -2.679 1.00 96.31 101 GLN A C 1
ATOM 697 O O . GLN A 1 101 ? -3.068 4.509 -1.674 1.00 96.31 101 GLN A O 1
ATOM 702 N N . THR A 1 102 ? -5.095 4.750 -2.623 1.00 96.75 102 THR A N 1
ATOM 703 C CA . THR A 1 102 ? -5.857 4.533 -1.387 1.00 96.75 102 THR A CA 1
ATOM 704 C C . THR A 1 102 ? -6.037 3.036 -1.188 1.00 96.75 102 THR A C 1
ATOM 706 O O . THR A 1 102 ? -6.408 2.337 -2.131 1.00 96.75 102 THR A O 1
ATOM 709 N N . LEU A 1 103 ? -5.755 2.558 0.020 1.00 96.81 103 LEU A N 1
ATOM 710 C CA . LEU A 1 103 ? -5.864 1.155 0.378 1.00 96.81 103 LEU A CA 1
ATOM 711 C C . LEU A 1 103 ? -7.321 0.748 0.545 1.00 96.81 103 LEU A C 1
ATOM 713 O O . LEU A 1 103 ? -8.112 1.426 1.206 1.00 96.81 103 LEU A O 1
ATOM 717 N N . GLU A 1 104 ? -7.649 -0.408 -0.005 1.00 96.94 104 GLU A N 1
ATOM 718 C CA . GLU A 1 104 ? -8.931 -1.066 0.174 1.00 96.94 104 GLU A CA 1
ATOM 719 C C . GLU A 1 104 ? -8.797 -2.234 1.157 1.00 96.94 104 GLU A C 1
ATOM 721 O O . GLU A 1 104 ? -7.706 -2.729 1.441 1.00 96.94 104 GLU A O 1
ATOM 726 N N . SER A 1 105 ? -9.919 -2.746 1.670 1.00 96.00 105 SER A N 1
ATOM 727 C CA . SER A 1 105 ? -9.903 -3.880 2.610 1.00 96.00 105 SER A CA 1
ATOM 728 C C . SER A 1 105 ? -9.225 -5.136 2.036 1.00 96.00 105 SER A C 1
ATOM 730 O O . SER A 1 105 ? -8.682 -5.948 2.792 1.00 96.00 105 SER A O 1
ATOM 732 N N . GLY A 1 106 ? -9.239 -5.291 0.707 1.00 97.62 106 GLY A N 1
ATOM 733 C CA . GLY A 1 106 ? -8.526 -6.359 0.006 1.00 97.62 106 GLY A CA 1
ATOM 734 C C . GLY A 1 106 ? -7.007 -6.264 0.167 1.00 97.62 106 GLY A C 1
ATOM 735 O O . GLY A 1 106 ? -6.371 -7.280 0.448 1.00 97.62 106 GLY A O 1
ATOM 736 N N . ASP A 1 107 ? -6.446 -5.055 0.092 1.00 97.50 107 ASP A N 1
ATOM 737 C CA . ASP A 1 107 ? -5.006 -4.811 0.240 1.00 97.50 107 ASP A CA 1
ATOM 738 C C . ASP A 1 107 ? -4.533 -5.129 1.660 1.00 97.50 107 ASP A C 1
ATOM 740 O O . ASP A 1 107 ? -3.505 -5.780 1.858 1.00 97.50 107 ASP A O 1
ATOM 744 N N . ILE A 1 108 ? -5.329 -4.735 2.661 1.00 95.69 108 ILE A N 1
ATOM 745 C CA . ILE A 1 108 ? -5.043 -5.013 4.077 1.00 95.69 108 ILE A CA 1
ATOM 746 C C . ILE A 1 108 ? -5.022 -6.520 4.330 1.00 95.69 108 ILE A C 1
ATOM 748 O O . ILE A 1 108 ? -4.111 -7.038 4.973 1.00 95.69 108 ILE A O 1
ATOM 752 N N . THR A 1 109 ? -5.993 -7.241 3.765 1.00 96.62 109 THR A N 1
ATOM 753 C CA . THR A 1 109 ? -6.068 -8.704 3.880 1.00 96.62 109 THR A CA 1
ATOM 754 C C . THR A 1 109 ? -4.892 -9.383 3.175 1.00 96.62 10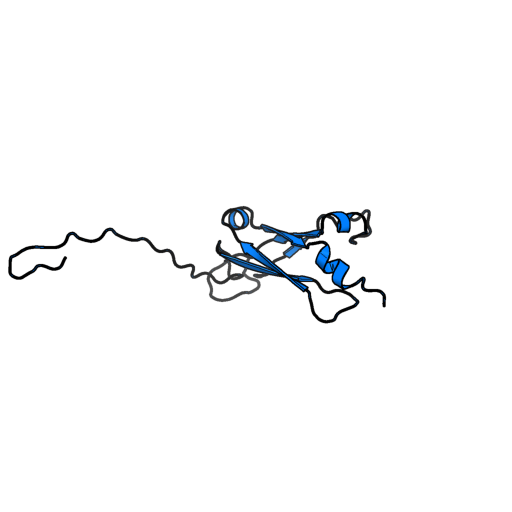9 THR A C 1
ATOM 756 O O . THR A 1 109 ? -4.348 -10.363 3.684 1.00 96.62 109 THR A O 1
ATOM 759 N N . ALA A 1 110 ? -4.477 -8.866 2.016 1.00 97.12 110 ALA A N 1
ATOM 760 C CA . ALA A 1 110 ? -3.322 -9.369 1.278 1.00 97.12 110 ALA A CA 1
ATOM 761 C C . ALA A 1 110 ? -1.978 -9.003 1.937 1.00 97.12 110 ALA A C 1
ATOM 763 O O . ALA A 1 110 ? -0.966 -9.649 1.662 1.00 97.12 110 ALA A O 1
ATOM 764 N N . GLY A 1 111 ? -1.952 -7.968 2.785 1.00 96.38 111 GLY A N 1
ATOM 765 C CA . GLY A 1 111 ? -0.733 -7.384 3.346 1.00 96.38 111 GLY A CA 1
ATOM 766 C C . GLY A 1 111 ? 0.125 -6.649 2.310 1.00 96.38 111 GLY A C 1
ATOM 767 O O . GLY A 1 111 ? 1.307 -6.396 2.556 1.00 96.38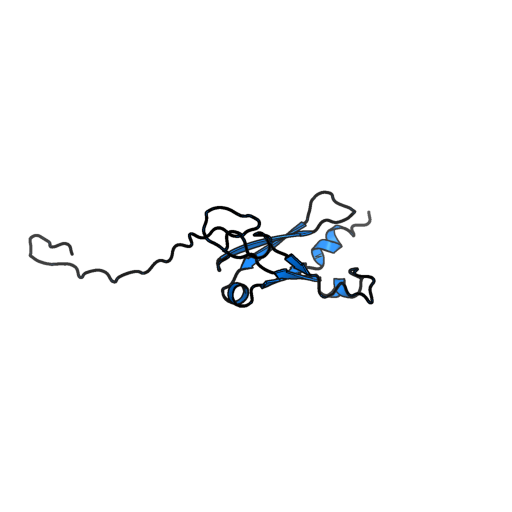 111 GLY A O 1
ATOM 768 N N . LYS A 1 112 ? -0.441 -6.340 1.140 1.00 97.38 112 LYS A N 1
ATOM 769 C CA . LYS A 1 112 ? 0.239 -5.687 0.020 1.00 97.38 112 LYS A CA 1
ATOM 770 C C . LYS A 1 112 ? -0.750 -4.974 -0.890 1.00 97.38 112 LYS A C 1
ATOM 772 O O . LYS A 1 112 ? -1.913 -5.355 -0.950 1.00 97.38 112 LYS A O 1
ATOM 777 N N . VAL A 1 113 ? -0.242 -4.014 -1.652 1.00 97.94 113 VAL A N 1
ATOM 778 C CA . VAL A 1 113 ? -0.959 -3.342 -2.741 1.00 97.94 113 VAL A CA 1
ATOM 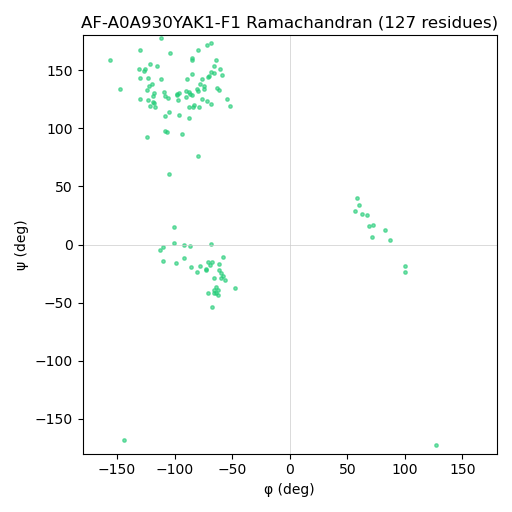779 C C . VAL A 1 113 ? -0.089 -3.339 -3.996 1.00 97.94 113 VAL A C 1
ATOM 781 O O . VAL A 1 113 ? 1.134 -3.211 -3.909 1.00 97.94 113 VAL A O 1
ATOM 784 N N . THR A 1 114 ? -0.710 -3.501 -5.164 1.00 96.94 114 THR A N 1
ATOM 785 C CA . THR A 1 114 ? -0.037 -3.309 -6.459 1.00 96.94 114 THR A CA 1
ATOM 786 C C . THR A 1 114 ? -0.370 -1.919 -6.971 1.00 96.94 114 THR A C 1
ATOM 788 O O . THR A 1 114 ? -1.537 -1.540 -7.006 1.00 96.94 114 THR A O 1
ATOM 791 N N . VAL A 1 115 ? 0.651 -1.155 -7.347 1.00 95.25 115 VAL A N 1
ATOM 792 C CA . VAL A 1 115 ? 0.490 0.195 -7.883 1.00 95.25 115 VAL A CA 1
ATOM 793 C C . VAL A 1 115 ? 1.046 0.242 -9.296 1.00 95.25 115 VAL A C 1
ATOM 795 O O . VAL A 1 115 ? 2.226 -0.029 -9.513 1.00 95.25 115 VAL A O 1
ATOM 798 N N . ASP A 1 116 ? 0.202 0.637 -10.243 1.00 91.69 116 ASP A N 1
ATOM 799 C CA . ASP A 1 116 ? 0.597 0.841 -11.632 1.00 91.69 116 ASP A CA 1
ATOM 800 C C . ASP A 1 116 ? 1.218 2.229 -11.816 1.00 91.69 116 ASP A C 1
ATOM 802 O O . ASP A 1 116 ? 0.574 3.259 -11.595 1.00 91.69 116 ASP A O 1
ATOM 806 N N . ILE A 1 117 ? 2.471 2.280 -12.267 1.00 89.81 117 ILE A N 1
ATOM 807 C CA . ILE A 1 117 ? 3.117 3.519 -12.702 1.00 89.81 117 ILE A CA 1
ATOM 808 C C . ILE A 1 117 ? 2.800 3.722 -14.192 1.00 89.81 117 ILE A C 1
ATOM 810 O O . ILE A 1 117 ? 3.342 3.010 -15.044 1.00 89.81 117 ILE A O 1
ATOM 814 N N . PRO A 1 118 ? 1.949 4.699 -14.559 1.00 85.31 118 PRO A N 1
ATOM 815 C CA . PRO A 1 118 ? 1.508 4.847 -15.938 1.00 85.31 118 PRO A CA 1
A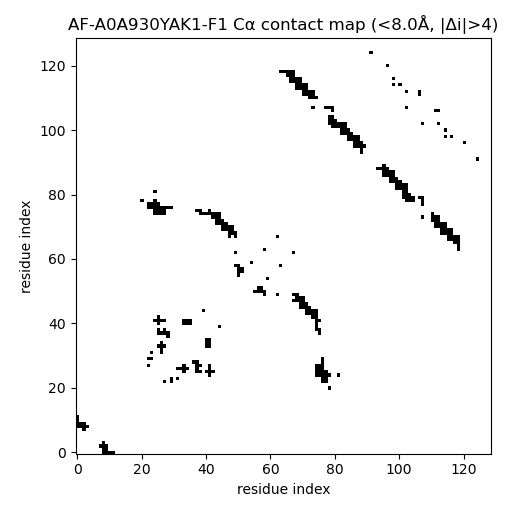TOM 816 C C . PRO A 1 118 ? 2.622 5.339 -16.865 1.00 85.31 118 PRO A C 1
ATOM 818 O O . PRO A 1 118 ? 3.400 6.234 -16.530 1.00 85.31 118 PRO A O 1
ATOM 821 N N . LYS A 1 119 ? 2.606 4.855 -18.114 1.00 78.81 119 LYS A N 1
ATOM 822 C CA . LYS A 1 119 ? 3.573 5.210 -19.169 1.00 78.81 119 LYS A CA 1
ATOM 823 C C . LYS A 1 119 ? 3.838 6.718 -19.319 1.00 78.81 119 LYS A C 1
ATOM 825 O O . LYS A 1 119 ? 4.957 7.137 -19.620 1.00 78.81 119 LYS A O 1
ATOM 830 N N . VAL A 1 120 ? 2.812 7.557 -19.152 1.00 66.69 120 VAL A N 1
ATOM 831 C CA . VAL A 1 120 ? 2.909 9.017 -19.357 1.00 66.69 120 VAL A CA 1
ATOM 832 C C . VAL A 1 120 ? 3.946 9.688 -18.448 1.00 66.69 120 VAL A C 1
ATOM 834 O O . VAL A 1 120 ? 4.503 10.722 -18.817 1.00 66.69 120 VAL A O 1
ATOM 837 N N . ILE A 1 121 ? 4.254 9.070 -17.305 1.00 61.62 121 ILE A N 1
ATOM 838 C CA . ILE A 1 121 ? 5.276 9.508 -16.346 1.00 61.62 121 ILE A CA 1
ATOM 839 C C . ILE A 1 121 ? 6.673 9.450 -16.976 1.00 61.62 121 ILE A C 1
ATOM 841 O O . ILE A 1 121 ? 7.467 10.369 -16.789 1.00 61.62 121 ILE A O 1
ATOM 845 N N . TYR A 1 122 ? 6.939 8.447 -17.814 1.00 61.19 122 TYR A N 1
ATOM 846 C CA . TYR A 1 122 ? 8.202 8.303 -18.545 1.00 61.19 122 TYR A CA 1
ATOM 847 C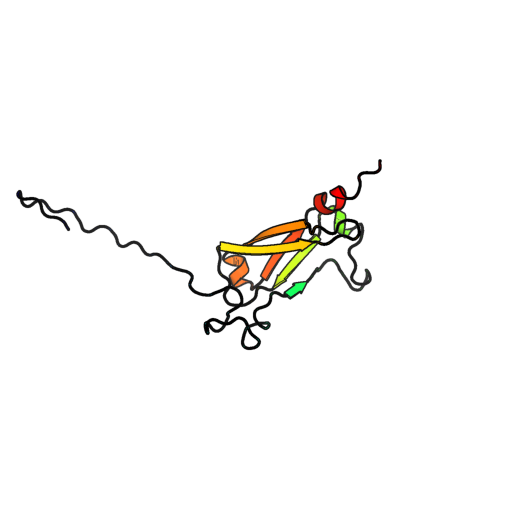 C . TYR A 1 122 ? 8.260 9.190 -19.802 1.00 61.19 122 TYR A C 1
ATOM 849 O O . TYR A 1 122 ? 9.336 9.565 -20.255 1.00 61.19 122 TYR A O 1
ATOM 857 N N . GLN A 1 123 ? 7.105 9.578 -20.360 1.00 51.41 123 GLN A N 1
ATOM 858 C CA . GLN A 1 123 ? 7.008 10.355 -21.606 1.00 51.41 123 GLN A CA 1
ATOM 859 C C . GLN A 1 123 ? 7.105 11.875 -21.404 1.00 51.41 123 GLN A C 1
ATOM 861 O O . GLN A 1 123 ? 7.472 12.579 -22.343 1.00 51.41 123 GLN A O 1
ATOM 866 N N . LYS A 1 124 ? 6.874 12.400 -20.187 1.00 51.22 124 LYS A N 1
ATOM 867 C CA . LYS A 1 124 ? 7.189 13.807 -19.831 1.00 51.22 124 LYS A CA 1
ATOM 868 C C . LYS A 1 124 ? 8.675 14.165 -20.034 1.00 51.22 124 LYS A C 1
ATOM 870 O O . LYS A 1 124 ? 9.043 15.334 -19.990 1.00 51.22 124 LYS A O 1
ATOM 875 N N . ILE A 1 125 ? 9.502 13.150 -20.270 1.00 51.31 125 ILE A N 1
ATOM 876 C CA . ILE A 1 125 ? 10.955 13.183 -20.423 1.00 51.31 125 ILE A CA 1
ATOM 877 C C . ILE A 1 125 ? 11.360 13.171 -21.914 1.00 51.31 125 ILE A C 1
ATOM 879 O O . ILE A 1 125 ? 12.479 13.544 -22.248 1.00 51.31 125 ILE A O 1
ATOM 883 N N . VAL A 1 126 ? 10.448 12.820 -22.833 1.00 46.88 126 VAL A N 1
ATOM 884 C CA . VAL A 1 126 ? 10.690 12.803 -24.289 1.00 46.88 126 VAL A CA 1
ATOM 885 C C . VAL A 1 126 ? 10.003 14.006 -24.939 1.00 46.88 126 VAL A C 1
ATOM 887 O O . VAL A 1 126 ? 9.110 13.872 -25.767 1.00 46.88 126 VAL A O 1
ATOM 890 N N . THR A 1 127 ? 10.390 15.219 -24.552 1.00 44.34 127 THR A N 1
ATOM 891 C CA . THR A 1 127 ? 10.211 16.377 -25.441 1.00 44.34 127 THR A CA 1
ATOM 892 C C . THR A 1 127 ? 11.581 16.748 -25.983 1.00 44.34 127 THR A C 1
ATOM 894 O O . THR A 1 127 ? 12.360 17.425 -25.319 1.00 44.34 127 THR A O 1
ATOM 897 N N . VAL A 1 128 ? 11.879 16.262 -27.188 1.00 44.31 128 VAL A N 1
ATOM 898 C CA . VAL A 1 128 ? 12.969 16.788 -28.015 1.00 44.31 128 VAL A CA 1
ATOM 899 C C . VAL A 1 128 ? 12.538 18.191 -28.454 1.00 44.31 128 VAL A C 1
ATOM 901 O O . VAL A 1 128 ? 11.472 18.335 -29.053 1.00 44.31 128 VAL A O 1
ATOM 904 N N . ARG A 1 129 ? 13.315 19.220 -28.107 1.00 47.88 129 ARG A N 1
ATOM 905 C CA . ARG A 1 129 ? 13.308 20.488 -28.850 1.00 47.88 129 ARG A CA 1
ATOM 906 C C . ARG A 1 129 ? 14.362 20.419 -29.939 1.00 47.88 129 ARG A C 1
ATOM 908 O O . ARG A 1 129 ? 15.427 19.829 -29.653 1.00 47.88 129 ARG A O 1
#

Radius of gyration: 23.25 Å; Cα contacts (8 Å, |Δi|>4): 196; chains: 1; bounding box: 69×32×56 Å

Nearest PDB structures (foldseek):
  1l3a-assembly1_C  TM=4.157E-01  e=3.331E+00  Solanum tuberosum
  3ud2-assembly1_C  TM=3.482E-01  e=7.221E+00  Homo sapiens

Foldseek 3Di:
DDADPVGDDDDDDDDDDDDDQPFDQQRQPRPPDQAPVWAVSSDKDKDFVCLDVVVVRDDDPVCLPFFTKMKIQGTHSDDQQDKDWDFQDDPVDPHTDIDIDGDDPVCVVVSIDIGGGHSVSVCVVPDDD

pLDDT: mean 87.45, std 11.83, range [44.31, 97.94]

Sequence (129 aa):
MVTDPAGNSSATSDEAKFTVDTTAPGDSNDDGKVDGGDKNGGKPTVAIPEATNADGNTINAGDLKDGVQVEVTLPGGVAAGDVVTLEVKTPNSNDPIKVTQTLESGDITAGKVTVDIPKVIYQKIVTVR

Organism: NCBI:txid750

Secondary structure (DSSP, 8-state):
--B-TTS-BPPPPPPPP-----PPTT-SS-SS--STTSGGGG--EEE-TTS-GGGTT---TTGGGT-EEEEEEPPTT--TT-EEEEEEEETTEEEEEEEEEEPPHHHHHHTEEEEEE-THHHHTT----

Mean predicted aligned error: 8.2 Å